Protein AF-A0A2E2DZI9-F1 (afdb_monomer_lite)

Structure (mmCIF, N/CA/C/O backbone):
data_AF-A0A2E2DZI9-F1
#
_entry.id   AF-A0A2E2DZI9-F1
#
loop_
_atom_site.group_PDB
_atom_site.id
_atom_site.type_symbol
_atom_site.label_atom_id
_atom_site.label_alt_id
_atom_site.label_comp_id
_atom_site.label_asym_id
_atom_site.label_entity_id
_atom_site.label_seq_id
_atom_site.pdbx_PDB_ins_code
_atom_site.Cartn_x
_atom_site.Cartn_y
_atom_site.Cartn_z
_atom_site.occupancy
_atom_site.B_iso_or_equiv
_atom_site.auth_seq_id
_atom_site.auth_comp_id
_atom_site.auth_asym_id
_atom_site.auth_atom_id
_atom_site.pdbx_PDB_model_num
ATOM 1 N N . MET A 1 1 ? -8.028 -5.767 -22.469 1.00 50.47 1 MET A N 1
ATOM 2 C CA . MET A 1 1 ? -7.733 -4.898 -21.312 1.00 50.47 1 MET A CA 1
ATOM 3 C C . MET A 1 1 ? -6.240 -5.020 -21.098 1.00 50.47 1 MET A C 1
ATOM 5 O O . MET A 1 1 ? -5.798 -6.163 -21.078 1.00 50.47 1 MET A O 1
ATOM 9 N N . PRO A 1 2 ? 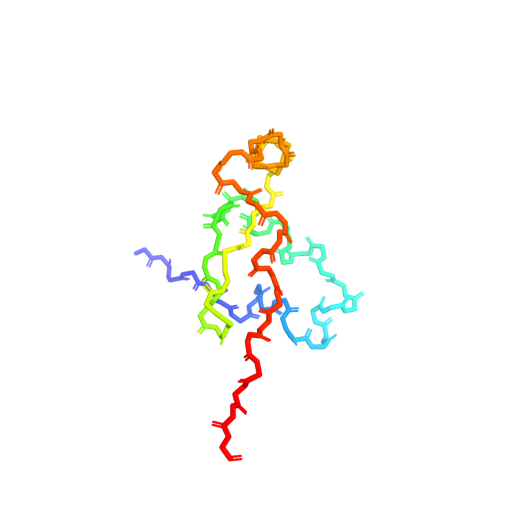-5.452 -3.935 -21.094 1.00 57.56 2 PRO A N 1
ATOM 10 C CA . PRO A 1 2 ? -4.037 -4.066 -20.769 1.00 57.56 2 PRO A CA 1
ATOM 11 C C . PRO A 1 2 ? -3.931 -4.648 -19.357 1.00 57.56 2 PRO A C 1
ATOM 13 O O . PRO A 1 2 ? -4.652 -4.214 -18.458 1.00 57.56 2 PRO A O 1
ATOM 16 N N . GLU A 1 3 ? -3.116 -5.685 -19.196 1.00 74.88 3 GLU A N 1
ATOM 17 C CA . GLU A 1 3 ? -2.847 -6.264 -17.885 1.00 74.88 3 GLU A CA 1
ATOM 18 C C . GLU A 1 3 ? -2.142 -5.217 -17.017 1.00 74.88 3 GLU A C 1
ATOM 20 O O . GLU A 1 3 ? -1.304 -4.448 -17.498 1.00 74.88 3 GLU A O 1
ATOM 25 N N . PHE A 1 4 ? -2.524 -5.138 -15.745 1.00 84.62 4 PHE A N 1
ATOM 26 C CA . PHE A 1 4 ? -1.880 -4.239 -14.801 1.00 84.62 4 PHE A CA 1
ATOM 27 C C . PHE A 1 4 ? -0.460 -4.748 -14.531 1.00 84.62 4 PHE A C 1
ATOM 29 O O . PHE A 1 4 ? -0.279 -5.878 -14.082 1.00 84.62 4 PHE A O 1
ATOM 36 N N . ASN A 1 5 ? 0.552 -3.934 -14.835 1.00 90.88 5 ASN A N 1
ATOM 37 C CA . ASN A 1 5 ? 1.940 -4.334 -14.633 1.00 90.88 5 ASN A CA 1
ATOM 38 C C . ASN A 1 5 ? 2.321 -4.222 -13.149 1.00 90.88 5 ASN A C 1
ATOM 40 O O . ASN A 1 5 ? 2.573 -3.127 -12.645 1.00 90.88 5 ASN A O 1
ATOM 44 N N . HIS A 1 6 ? 2.367 -5.368 -12.470 1.00 92.62 6 HIS A N 1
ATOM 45 C CA . HIS A 1 6 ? 2.730 -5.477 -11.057 1.00 92.62 6 HIS A CA 1
ATOM 46 C C . HIS A 1 6 ? 4.192 -5.102 -10.777 1.00 92.62 6 HIS A C 1
ATOM 48 O O . HIS A 1 6 ? 4.494 -4.662 -9.671 1.00 92.62 6 HIS A O 1
ATOM 54 N N . GLU A 1 7 ? 5.090 -5.250 -11.756 1.00 93.75 7 GLU A N 1
ATOM 55 C CA . GLU A 1 7 ? 6.522 -4.983 -11.573 1.00 93.75 7 GLU A CA 1
ATOM 56 C C . GLU A 1 7 ? 6.802 -3.488 -11.372 1.00 93.75 7 GLU A C 1
ATOM 58 O O . GLU A 1 7 ? 7.651 -3.119 -10.573 1.00 93.75 7 GLU A O 1
ATOM 63 N N . GLU A 1 8 ? 6.033 -2.610 -12.022 1.00 94.88 8 GLU A N 1
ATOM 64 C CA . GLU A 1 8 ? 6.182 -1.149 -11.904 1.00 94.88 8 GLU A CA 1
ATOM 65 C C . GLU A 1 8 ? 5.694 -0.587 -10.561 1.00 94.88 8 GLU A C 1
ATOM 67 O O . GLU A 1 8 ? 5.919 0.584 -10.253 1.00 94.88 8 GLU A O 1
ATOM 72 N N . VAL A 1 9 ? 4.983 -1.398 -9.776 1.00 96.00 9 VAL A N 1
ATOM 73 C CA . VAL A 1 9 ? 4.421 -1.006 -8.477 1.00 96.00 9 VAL A CA 1
ATOM 74 C C . VAL A 1 9 ? 4.873 -1.919 -7.344 1.00 96.00 9 VAL A C 1
ATOM 76 O O . VAL A 1 9 ? 4.279 -1.909 -6.264 1.00 96.00 9 VAL A O 1
ATOM 79 N N . ASP A 1 10 ? 5.917 -2.709 -7.573 1.00 95.69 10 ASP A N 1
ATOM 80 C CA . ASP A 1 10 ? 6.480 -3.572 -6.552 1.00 95.69 10 ASP A CA 1
ATOM 81 C C . ASP A 1 10 ? 7.196 -2.744 -5.480 1.00 95.69 10 ASP A C 1
ATOM 83 O O . ASP A 1 10 ? 8.370 -2.400 -5.585 1.00 95.69 10 ASP A O 1
ATOM 87 N N . LEU A 1 11 ? 6.482 -2.443 -4.397 1.00 94.50 11 LEU A N 1
ATOM 88 C CA . LEU A 1 11 ? 7.025 -1.673 -3.279 1.00 94.50 11 LEU A CA 1
ATOM 89 C C . LEU A 1 11 ? 8.078 -2.449 -2.464 1.00 94.50 11 LEU A C 1
ATOM 91 O O . LEU A 1 11 ? 8.669 -1.882 -1.543 1.00 94.50 11 LEU A O 1
ATOM 95 N N . THR A 1 12 ? 8.327 -3.727 -2.773 1.00 94.88 12 THR A N 1
ATOM 96 C CA . THR A 1 12 ? 9.424 -4.514 -2.185 1.00 94.88 12 THR A CA 1
ATOM 97 C C . THR A 1 12 ? 10.729 -4.408 -2.979 1.00 94.88 12 THR A C 1
ATOM 99 O O . THR A 1 12 ?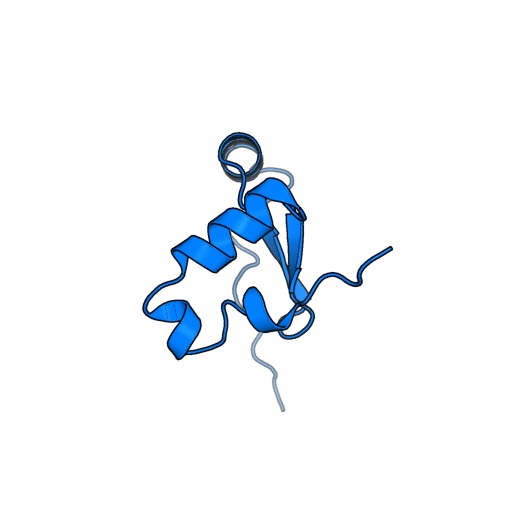 11.781 -4.765 -2.445 1.00 94.88 12 THR A O 1
ATOM 102 N N . ASP A 1 13 ? 10.683 -3.877 -4.205 1.00 96.25 13 ASP A N 1
ATOM 103 C CA . ASP A 1 13 ? 11.856 -3.634 -5.042 1.00 96.25 13 ASP A CA 1
ATOM 104 C C . ASP A 1 13 ? 12.693 -2.455 -4.512 1.00 96.25 13 ASP A C 1
ATOM 106 O O . ASP A 1 13 ? 12.174 -1.393 -4.156 1.00 96.25 13 ASP A O 1
ATOM 110 N N . VAL A 1 14 ? 14.012 -2.647 -4.445 1.00 96.69 14 VAL A N 1
ATOM 111 C CA . VAL A 1 14 ? 14.942 -1.678 -3.844 1.00 96.69 14 VAL A CA 1
ATOM 112 C C . VAL A 1 14 ? 15.039 -0.393 -4.666 1.00 96.69 14 VAL A C 1
ATOM 114 O O . VAL A 1 14 ? 15.114 0.687 -4.077 1.00 96.69 14 VAL A O 1
ATOM 117 N N . GLU A 1 15 ? 15.009 -0.486 -5.996 1.00 96.25 15 GLU A N 1
ATOM 118 C CA . GLU A 1 15 ? 15.097 0.672 -6.889 1.00 96.25 15 GLU A CA 1
ATOM 119 C C . GLU A 1 15 ? 13.812 1.502 -6.804 1.00 96.25 15 GLU A C 1
ATOM 121 O O . GLU A 1 15 ? 13.864 2.729 -6.678 1.00 96.25 15 GLU A O 1
ATOM 126 N N . ILE A 1 16 ? 12.653 0.835 -6.761 1.00 96.12 16 ILE A N 1
ATOM 127 C CA . ILE A 1 16 ? 11.357 1.502 -6.569 1.00 96.12 16 ILE A CA 1
ATOM 128 C C . ILE A 1 16 ? 11.298 2.185 -5.199 1.00 96.12 16 ILE A C 1
ATOM 130 O O . ILE A 1 16 ? 10.830 3.319 -5.098 1.00 96.12 16 ILE A O 1
ATOM 134 N N . GLN A 1 17 ? 11.822 1.561 -4.141 1.00 95.94 17 GLN A N 1
ATOM 135 C CA . GLN A 1 17 ? 11.870 2.178 -2.812 1.00 95.94 17 GLN A CA 1
ATOM 136 C C . GLN A 1 17 ? 12.697 3.472 -2.767 1.00 95.94 17 GLN A C 1
ATOM 138 O O . GLN A 1 17 ? 12.382 4.349 -1.958 1.00 95.94 17 GLN A O 1
ATOM 143 N N . GLN A 1 18 ? 13.717 3.631 -3.623 1.00 97.56 18 GLN A N 1
ATOM 144 C CA . GLN A 1 18 ? 14.487 4.881 -3.693 1.00 97.56 18 GLN A CA 1
ATOM 145 C C . GLN A 1 18 ? 13.668 6.042 -4.275 1.00 97.56 18 GLN A C 1
ATOM 147 O O . GLN A 1 18 ? 13.850 7.189 -3.863 1.00 97.56 18 GLN A O 1
ATOM 152 N N . CYS A 1 19 ? 12.755 5.766 -5.213 1.00 97.06 19 CYS A N 1
ATOM 153 C CA . CYS A 1 19 ? 11.894 6.776 -5.830 1.00 97.06 19 CYS A CA 1
ATOM 154 C C . CYS A 1 19 ? 10.460 6.248 -6.056 1.00 97.06 19 CYS A C 1
ATOM 156 O O . CYS A 1 19 ? 10.048 6.004 -7.190 1.00 97.06 19 CYS A O 1
ATOM 158 N N . PRO A 1 20 ? 9.644 6.104 -4.995 1.00 96.44 20 PRO A N 1
ATOM 159 C CA . PRO A 1 20 ? 8.391 5.343 -5.068 1.00 96.44 20 PRO A CA 1
ATOM 160 C C . PRO A 1 20 ? 7.200 6.146 -5.613 1.00 96.44 20 PRO A C 1
ATOM 162 O O . PRO A 1 20 ? 6.077 5.646 -5.686 1.00 96.44 20 PRO A O 1
ATOM 165 N N . TYR A 1 21 ? 7.395 7.421 -5.955 1.00 97.12 21 TYR A N 1
ATOM 166 C CA . TYR A 1 21 ? 6.295 8.329 -6.282 1.00 97.12 21 TYR A CA 1
ATOM 167 C C . TYR A 1 21 ? 5.547 7.940 -7.559 1.00 97.12 21 TYR A C 1
ATOM 169 O O . TYR A 1 21 ? 4.326 8.120 -7.605 1.00 97.12 21 TYR A O 1
ATOM 177 N N . ASP A 1 22 ? 6.245 7.372 -8.543 1.00 96.94 22 ASP A N 1
ATOM 178 C CA . ASP A 1 22 ? 5.633 6.879 -9.779 1.00 96.94 22 ASP A CA 1
ATOM 179 C C . ASP A 1 22 ? 4.748 5.659 -9.505 1.00 96.94 22 ASP A C 1
ATOM 181 O O . ASP A 1 22 ? 3.576 5.649 -9.893 1.00 96.94 22 ASP A O 1
ATOM 185 N N . ALA A 1 23 ? 5.248 4.699 -8.720 1.00 96.69 23 ALA A N 1
ATOM 186 C CA . ALA A 1 23 ? 4.469 3.552 -8.258 1.00 96.69 23 ALA A CA 1
ATOM 187 C C . ALA A 1 23 ? 3.223 4.001 -7.474 1.00 96.69 23 ALA A C 1
ATOM 189 O O . ALA A 1 23 ? 2.105 3.570 -7.757 1.00 96.69 23 ALA A O 1
ATOM 190 N N . TYR A 1 24 ? 3.375 4.941 -6.535 1.00 96.81 24 TYR A N 1
ATOM 191 C CA . TYR A 1 24 ? 2.243 5.483 -5.780 1.00 96.81 24 TYR A CA 1
ATOM 192 C C . TYR A 1 24 ? 1.219 6.193 -6.660 1.00 96.81 24 TYR A C 1
ATOM 194 O O . TYR A 1 24 ? 0.021 6.123 -6.386 1.00 96.81 24 TYR A O 1
ATOM 202 N N . LYS A 1 25 ? 1.674 6.931 -7.677 1.00 96.75 25 LYS A N 1
ATOM 203 C CA . LYS A 1 25 ? 0.786 7.620 -8.612 1.00 96.75 25 LYS A CA 1
ATOM 204 C C . LYS A 1 25 ? -0.058 6.601 -9.373 1.00 96.75 25 LYS A C 1
ATOM 206 O O . LYS A 1 25 ? -1.281 6.698 -9.319 1.00 96.75 25 LYS A O 1
ATOM 211 N N . LYS A 1 26 ? 0.588 5.589 -9.953 1.00 96.06 26 LYS A N 1
ATOM 212 C CA . LYS A 1 26 ? -0.081 4.509 -10.678 1.00 96.06 26 LYS A CA 1
ATOM 213 C C . LYS A 1 26 ? -1.091 3.765 -9.806 1.00 96.06 26 LYS A C 1
ATOM 215 O O . LYS A 1 26 ? -2.243 3.608 -10.195 1.00 96.06 26 LYS A O 1
ATOM 220 N N . LEU A 1 27 ? -0.704 3.394 -8.584 1.00 96.75 27 LEU A N 1
ATOM 221 C CA . LEU A 1 27 ? -1.614 2.751 -7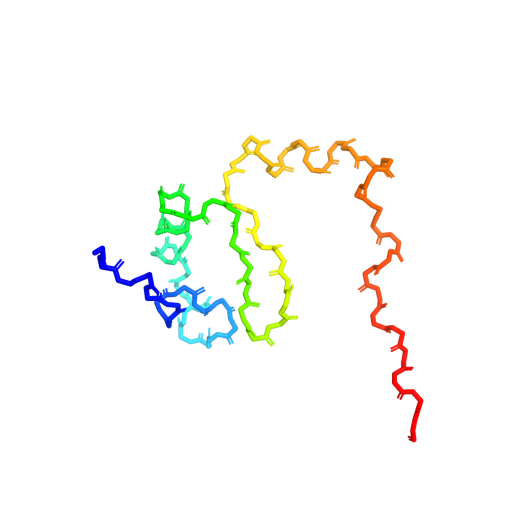.634 1.00 96.75 27 LEU A CA 1
ATOM 222 C C . LEU A 1 27 ? -2.829 3.636 -7.313 1.00 96.75 27 LEU A C 1
ATOM 224 O O . LEU A 1 27 ? -3.953 3.154 -7.343 1.00 96.75 27 LEU A O 1
ATOM 228 N N . ARG A 1 28 ? -2.660 4.940 -7.065 1.00 96.56 28 ARG A N 1
ATOM 229 C CA . ARG A 1 28 ? -3.803 5.826 -6.759 1.00 96.56 28 ARG A CA 1
ATOM 230 C C . ARG A 1 28 ? -4.804 5.957 -7.908 1.00 96.56 28 ARG A C 1
ATOM 232 O O . ARG A 1 28 ? -6.008 6.086 -7.645 1.00 96.56 28 ARG A O 1
ATOM 239 N N . GLU A 1 29 ? -4.302 5.993 -9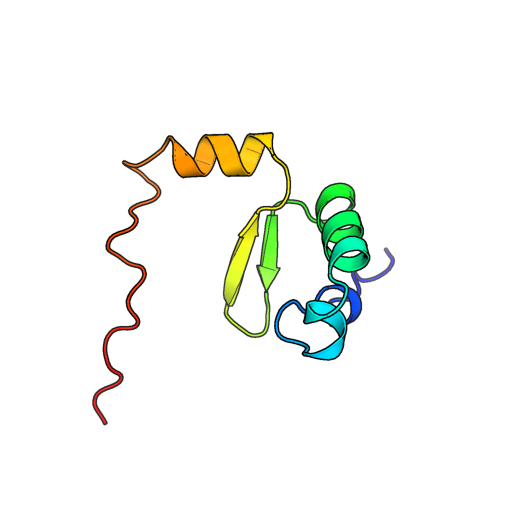.140 1.00 95.25 29 GLU A N 1
ATOM 240 C CA . GLU A 1 29 ? -5.100 6.170 -10.356 1.00 95.25 29 GLU A CA 1
ATOM 241 C C . GLU A 1 29 ? -5.801 4.865 -10.751 1.00 95.25 29 GLU A C 1
ATOM 243 O O . GLU A 1 29 ? -7.026 4.856 -10.885 1.00 95.25 29 GLU A O 1
ATOM 248 N N . ASP A 1 30 ? -5.051 3.764 -10.826 1.00 94.81 30 ASP A N 1
ATOM 249 C CA . ASP A 1 30 ? -5.509 2.522 -11.455 1.00 94.81 30 ASP A CA 1
ATOM 250 C C . ASP A 1 30 ? -5.934 1.432 -10.452 1.00 94.81 30 ASP A C 1
ATOM 252 O O . ASP A 1 30 ? -6.830 0.642 -10.748 1.00 94.81 30 ASP A O 1
ATOM 256 N N . ALA A 1 31 ? -5.317 1.371 -9.265 1.00 95.38 31 ALA A N 1
ATOM 257 C CA . ALA A 1 31 ? -5.510 0.291 -8.285 1.00 95.38 31 ALA A CA 1
ATOM 258 C C . ALA A 1 31 ? -5.396 0.793 -6.825 1.00 95.38 31 ALA A C 1
ATOM 260 O O . ALA A 1 31 ? -4.450 0.449 -6.111 1.00 95.38 31 ALA A O 1
ATOM 261 N N . PRO A 1 32 ? -6.336 1.637 -6.350 1.00 96.00 32 PRO A N 1
ATOM 262 C CA . PRO A 1 32 ? -6.189 2.370 -5.086 1.00 96.00 32 PRO A CA 1
ATOM 263 C C . PRO A 1 32 ? -6.163 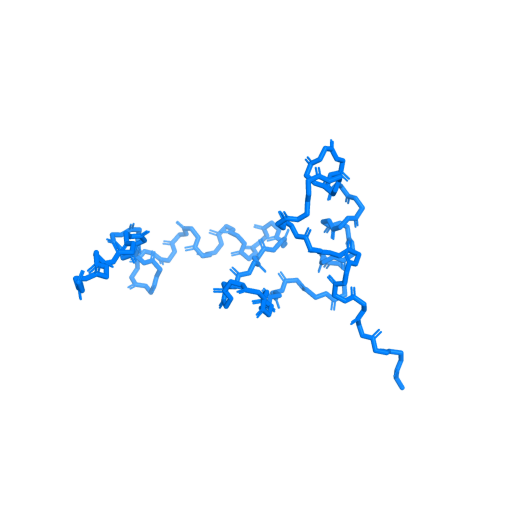1.481 -3.836 1.00 96.00 32 PRO A C 1
ATOM 265 O O . PRO A 1 32 ? -5.611 1.889 -2.809 1.00 96.00 32 PRO A O 1
ATOM 268 N N . VAL A 1 33 ? -6.722 0.274 -3.953 1.00 96.81 33 VAL A N 1
ATOM 269 C CA . VAL A 1 33 ? -6.566 -0.844 -3.022 1.00 96.81 33 VAL A CA 1
ATOM 270 C C . VAL A 1 33 ? -5.935 -1.988 -3.808 1.00 96.81 33 VAL A C 1
ATOM 272 O O . VAL A 1 33 ? -6.599 -2.642 -4.611 1.00 96.81 33 VAL A O 1
ATOM 275 N N . TYR A 1 34 ? -4.641 -2.195 -3.602 1.00 95.69 34 TYR A N 1
ATOM 276 C CA . TYR A 1 34 ? -3.831 -3.150 -4.348 1.00 95.69 34 TYR A CA 1
ATOM 277 C C . TYR A 1 34 ? -3.419 -4.308 -3.446 1.00 95.69 34 TYR A C 1
ATOM 279 O O . TYR A 1 34 ? -2.866 -4.077 -2.375 1.00 95.69 34 TYR A O 1
ATOM 287 N N . GLN A 1 35 ? -3.681 -5.546 -3.863 1.00 95.31 35 GLN A N 1
ATOM 288 C CA . GLN A 1 35 ? -3.142 -6.716 -3.179 1.00 95.31 35 GLN A CA 1
ATOM 289 C C . GLN A 1 35 ? -1.782 -7.052 -3.785 1.00 95.31 35 GLN A C 1
ATOM 291 O O . GLN A 1 35 ? -1.707 -7.464 -4.942 1.00 95.31 35 GLN A O 1
ATOM 296 N N . ASP A 1 36 ? -0.717 -6.871 -3.010 1.00 93.31 36 ASP A N 1
ATOM 297 C CA . ASP A 1 36 ? 0.626 -7.241 -3.438 1.00 93.31 36 ASP A CA 1
ATOM 298 C C . ASP A 1 36 ? 0.728 -8.771 -3.567 1.00 93.31 36 ASP A C 1
ATOM 300 O O . ASP A 1 36 ? 0.579 -9.474 -2.561 1.00 93.31 36 ASP A O 1
ATOM 304 N N . PRO A 1 37 ? 0.994 -9.316 -4.769 1.00 91.88 37 PRO A N 1
ATOM 305 C CA . PRO A 1 37 ? 1.096 -10.756 -4.967 1.00 91.88 37 PRO A CA 1
ATOM 306 C C . PRO A 1 37 ? 2.299 -11.376 -4.245 1.00 91.88 37 PRO A C 1
ATOM 308 O O . PRO A 1 37 ? 2.288 -12.582 -4.006 1.00 91.88 37 PRO A O 1
ATOM 311 N N . LYS A 1 38 ? 3.331 -10.592 -3.890 1.00 91.81 38 LYS A N 1
ATOM 312 C CA . LYS A 1 38 ? 4.530 -11.107 -3.211 1.00 91.81 38 LYS A CA 1
ATOM 313 C C . LYS A 1 38 ? 4.308 -11.310 -1.718 1.00 91.81 38 LYS A C 1
ATOM 315 O O . LYS A 1 38 ? 4.661 -12.358 -1.183 1.00 91.81 38 LYS A O 1
ATOM 320 N N . THR A 1 39 ? 3.740 -10.315 -1.040 1.00 91.69 39 THR A N 1
ATOM 321 C CA . THR A 1 39 ? 3.529 -10.359 0.418 1.00 91.69 39 THR A CA 1
ATOM 322 C C . THR A 1 39 ? 2.121 -10.790 0.822 1.00 91.69 39 THR A C 1
ATOM 324 O O . THR A 1 39 ? 1.899 -11.168 1.970 1.00 91.69 39 THR A O 1
ATOM 327 N N . GLY A 1 40 ? 1.155 -10.723 -0.097 1.00 92.38 40 GLY A N 1
ATOM 328 C CA . GLY A 1 40 ? -0.267 -10.917 0.182 1.00 92.38 40 GLY A CA 1
ATOM 329 C C . GLY A 1 40 ? -0.928 -9.729 0.890 1.00 92.38 40 GLY A C 1
ATOM 330 O O . GLY A 1 40 ? -2.126 -9.793 1.178 1.00 92.38 40 GLY A O 1
ATOM 331 N N . PHE A 1 41 ? -0.186 -8.652 1.176 1.00 93.25 41 PHE A N 1
ATOM 332 C CA . PHE A 1 41 ? -0.718 -7.472 1.850 1.00 93.25 41 PHE A CA 1
ATOM 333 C C . PHE A 1 41 ? -1.597 -6.625 0.937 1.00 93.25 41 PHE A C 1
ATOM 335 O O . PHE A 1 41 ? -1.348 -6.482 -0.257 1.00 93.25 41 PHE A O 1
ATOM 342 N N . PHE A 1 42 ? -2.601 -5.994 1.544 1.00 95.31 42 PHE A N 1
ATOM 343 C CA . PHE A 1 42 ? -3.371 -4.938 0.902 1.00 95.31 42 PHE A CA 1
ATOM 344 C C . PHE A 1 42 ? -2.705 -3.583 1.150 1.00 95.31 42 PHE A C 1
ATOM 346 O O . PHE A 1 42 ? -2.540 -3.154 2.292 1.00 95.31 42 PHE A O 1
ATOM 353 N N . ILE A 1 43 ? -2.348 -2.903 0.066 1.00 95.88 43 ILE A N 1
ATOM 354 C CA . ILE A 1 43 ? -1.768 -1.565 0.040 1.00 95.88 43 ILE A CA 1
ATOM 355 C C . ILE A 1 43 ? -2.873 -0.579 -0.339 1.00 95.88 43 ILE A C 1
ATOM 357 O O . ILE A 1 43 ? -3.474 -0.674 -1.409 1.00 95.88 43 ILE A O 1
ATOM 361 N N . VAL A 1 44 ? -3.128 0.387 0.543 1.00 97.25 44 VAL A N 1
ATOM 362 C CA . VAL A 1 44 ? -4.144 1.432 0.360 1.00 97.25 44 VAL A CA 1
ATOM 363 C C . VAL A 1 44 ? -3.443 2.760 0.097 1.00 97.25 44 VAL A C 1
ATOM 365 O O . VAL A 1 44 ? -2.606 3.179 0.896 1.00 97.25 44 VAL A O 1
ATOM 368 N N . THR A 1 45 ? -3.759 3.425 -1.018 1.00 96.75 45 THR A N 1
ATOM 369 C CA . THR A 1 45 ? -2.962 4.578 -1.490 1.00 96.75 45 THR A CA 1
ATOM 370 C C . THR A 1 45 ? -3.711 5.906 -1.578 1.00 96.75 45 THR A C 1
ATOM 372 O O . THR A 1 45 ? -3.072 6.965 -1.577 1.00 96.75 45 THR A O 1
ATOM 375 N N . ARG A 1 46 ? -5.049 5.904 -1.629 1.00 97.25 46 ARG A N 1
ATOM 376 C CA . ARG A 1 46 ? -5.841 7.143 -1.598 1.00 97.25 46 ARG A CA 1
ATOM 377 C C . ARG A 1 46 ? -5.957 7.671 -0.177 1.00 97.25 46 ARG A C 1
ATOM 379 O O . ARG A 1 46 ? -6.192 6.925 0.768 1.00 97.25 46 ARG A O 1
ATOM 386 N N . TYR A 1 47 ? -5.818 8.987 -0.038 1.00 96.69 47 TYR A N 1
ATOM 387 C CA . TYR A 1 47 ? -5.814 9.647 1.266 1.00 96.69 47 TYR A CA 1
ATOM 388 C C . TYR A 1 47 ? -7.095 9.378 2.069 1.00 96.69 47 TYR A C 1
ATOM 390 O O . TYR A 1 47 ? -7.029 9.102 3.266 1.00 96.69 47 TYR A O 1
ATOM 398 N N . GLU A 1 48 ? -8.251 9.447 1.410 1.00 97.25 48 GLU A N 1
ATOM 399 C CA . GLU A 1 48 ? -9.552 9.195 2.033 1.00 97.25 48 GLU A CA 1
ATOM 400 C C . GLU A 1 48 ? -9.658 7.769 2.588 1.00 97.25 48 GLU A C 1
ATOM 402 O O . GLU A 1 48 ? -10.024 7.592 3.750 1.00 97.25 48 GLU A O 1
ATOM 407 N N . ASP A 1 49 ? -9.226 6.773 1.814 1.00 96.81 49 ASP A N 1
ATOM 408 C CA . ASP A 1 49 ? -9.266 5.364 2.203 1.00 96.81 49 ASP A CA 1
ATOM 409 C C . ASP A 1 49 ? -8.317 5.087 3.368 1.00 96.81 49 ASP A C 1
ATOM 411 O O . ASP A 1 49 ? -8.716 4.494 4.371 1.00 96.81 49 ASP A O 1
ATOM 415 N N . VAL A 1 50 ? -7.087 5.609 3.302 1.00 96.44 50 VAL A N 1
ATOM 416 C CA . VAL A 1 50 ? -6.128 5.527 4.413 1.00 96.44 50 VAL A CA 1
ATOM 417 C C . VAL A 1 50 ? -6.723 6.153 5.673 1.00 96.44 50 VAL A C 1
ATOM 419 O O . VAL A 1 50 ? -6.653 5.574 6.758 1.00 96.44 50 VAL A O 1
ATOM 422 N N . ARG A 1 51 ? -7.348 7.332 5.560 1.00 97.38 51 ARG A N 1
ATOM 423 C CA . ARG A 1 51 ? -7.951 8.006 6.713 1.00 97.38 51 ARG A CA 1
ATOM 424 C C . ARG A 1 51 ? -9.089 7.185 7.313 1.00 97.38 51 ARG A C 1
ATOM 426 O O . ARG A 1 51 ? -9.181 7.166 8.542 1.00 97.38 51 ARG A O 1
ATOM 433 N N . ASN A 1 52 ? -9.915 6.549 6.487 1.00 96.38 52 ASN A N 1
ATOM 434 C CA . ASN A 1 52 ? -11.027 5.706 6.921 1.00 96.38 52 ASN A CA 1
ATOM 435 C C . ASN A 1 52 ? -10.520 4.454 7.646 1.00 96.38 52 ASN A C 1
ATOM 437 O O . ASN A 1 52 ? -10.897 4.238 8.796 1.00 96.38 52 ASN A O 1
ATOM 441 N N . VAL A 1 53 ? -9.582 3.718 7.042 1.00 95.31 53 VAL A N 1
ATOM 442 C CA . VAL A 1 53 ? -8.952 2.527 7.641 1.00 95.31 53 VAL A CA 1
ATOM 443 C C . VAL A 1 53 ? -8.315 2.859 8.991 1.00 95.31 53 VAL A C 1
ATOM 445 O O . VAL A 1 53 ? -8.531 2.162 9.974 1.00 95.31 53 VAL A O 1
ATOM 448 N N . LEU A 1 54 ? -7.589 3.978 9.082 1.00 93.62 54 LEU A N 1
ATOM 449 C CA . LEU A 1 54 ? -6.950 4.401 10.332 1.00 93.62 54 LEU A CA 1
ATOM 450 C C . LEU A 1 54 ? -7.936 4.855 11.424 1.00 93.62 54 LEU A C 1
ATOM 452 O O . LEU A 1 54 ? -7.524 5.011 12.571 1.00 93.62 54 LEU A O 1
ATOM 456 N N . LYS A 1 55 ? -9.191 5.185 11.089 1.00 95.12 55 LYS A N 1
ATOM 457 C CA . LYS A 1 55 ? -10.225 5.551 12.080 1.00 95.12 55 LYS 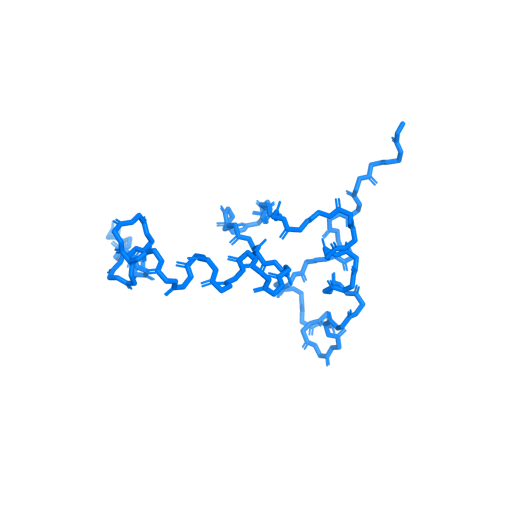A CA 1
ATOM 458 C C . LYS A 1 55 ? -11.026 4.345 12.551 1.00 95.12 55 LYS A C 1
ATOM 460 O O . LYS A 1 55 ? -11.497 4.357 13.683 1.00 95.12 55 LYS A O 1
ATOM 465 N N . ASP A 1 56 ? -11.193 3.349 11.693 1.00 94.94 56 ASP A N 1
ATOM 466 C CA . ASP A 1 56 ? -11.969 2.149 11.974 1.00 94.94 56 ASP A CA 1
ATOM 467 C C . ASP A 1 56 ? -11.120 1.112 12.722 1.00 94.94 56 ASP A C 1
ATOM 469 O O . ASP A 1 56 ? -10.649 0.115 12.179 1.00 94.94 56 ASP A O 1
ATOM 473 N N . THR A 1 57 ? -10.900 1.376 14.008 1.00 91.88 57 THR A N 1
ATOM 474 C CA . THR A 1 57 ? -10.119 0.498 14.890 1.00 91.88 57 THR A CA 1
ATOM 475 C C . THR A 1 57 ? -10.860 -0.780 15.284 1.00 91.88 57 THR A C 1
ATOM 477 O O . THR A 1 57 ? -10.244 -1.699 15.829 1.00 91.88 57 THR A O 1
ATOM 480 N N . GLU A 1 58 ? -12.167 -0.858 15.020 1.00 92.50 58 GLU A N 1
ATOM 481 C CA . GLU A 1 58 ? -12.970 -2.053 15.267 1.00 92.50 58 GLU A CA 1
ATOM 482 C C . GLU A 1 58 ? -12.657 -3.129 14.224 1.00 92.50 58 GLU A C 1
ATOM 484 O O . GLU A 1 58 ? -12.378 -4.275 14.599 1.00 92.50 58 GLU A O 1
ATOM 489 N N . ASN A 1 59 ? -12.616 -2.744 12.943 1.00 92.25 59 ASN A N 1
ATOM 490 C CA . ASN A 1 59 ? -12.307 -3.653 11.840 1.00 92.25 59 ASN A CA 1
ATOM 491 C C . ASN A 1 59 ? -10.800 -3.737 11.537 1.00 92.25 59 ASN A C 1
ATOM 493 O O . ASN A 1 59 ? -10.312 -4.811 11.185 1.00 92.25 59 ASN A O 1
ATOM 497 N N . PHE A 1 60 ? -10.031 -2.658 11.735 1.00 91.38 60 PHE A N 1
ATOM 498 C CA . PHE A 1 60 ? -8.590 -2.607 11.450 1.00 91.38 60 PHE A CA 1
ATOM 499 C C . PHE A 1 60 ? -7.765 -2.427 12.728 1.00 91.38 60 PHE A C 1
ATOM 501 O O . PHE A 1 60 ? -7.365 -1.330 13.123 1.00 91.38 60 PHE A O 1
ATOM 508 N N . LYS A 1 61 ? -7.480 -3.549 13.391 1.00 89.50 61 LYS A N 1
ATOM 509 C CA . LYS A 1 61 ? -6.737 -3.577 14.658 1.00 89.50 61 LYS A CA 1
ATOM 510 C C . LYS A 1 61 ? -5.227 -3.567 14.431 1.00 89.50 61 LYS A C 1
ATOM 512 O O . LYS A 1 61 ? -4.680 -4.475 13.812 1.00 89.50 61 LYS A O 1
ATOM 517 N N . SER A 1 62 ? -4.518 -2.628 15.056 1.00 85.38 62 SER A N 1
ATOM 518 C CA . SER A 1 62 ? -3.046 -2.559 14.997 1.00 85.38 62 SER A CA 1
ATOM 519 C C . SER A 1 62 ? -2.324 -3.687 15.753 1.00 85.38 62 SER A C 1
ATOM 521 O O . SER A 1 62 ? -1.118 -3.853 15.602 1.00 85.38 62 SER A O 1
ATOM 523 N N . SER A 1 63 ? -3.031 -4.466 16.577 1.00 82.75 63 SER A N 1
ATOM 524 C CA . SER A 1 63 ? -2.442 -5.530 17.405 1.00 82.75 63 SER A CA 1
ATOM 525 C C . SER A 1 63 ? -2.096 -6.810 16.636 1.00 82.75 63 SER A C 1
ATOM 527 O O . SER A 1 63 ? -1.307 -7.607 17.132 1.00 82.75 63 SER A O 1
ATOM 529 N N . TYR A 1 64 ? -2.668 -7.016 15.445 1.00 65.56 64 TYR A N 1
ATOM 530 C CA . TYR A 1 64 ? -2.521 -8.252 14.661 1.00 65.56 64 TYR A CA 1
ATOM 531 C C . TYR A 1 64 ? -1.378 -8.210 13.624 1.00 65.56 64 TYR A C 1
ATOM 533 O O . TYR A 1 64 ? -1.260 -9.104 12.797 1.00 65.56 64 TYR A O 1
ATOM 541 N N . GLY A 1 65 ? -0.504 -7.197 13.673 1.00 56.31 65 GLY A N 1
ATOM 542 C CA . GLY A 1 65 ? 0.584 -7.001 12.701 1.00 56.31 65 GLY A CA 1
ATOM 543 C C . GLY A 1 65 ? 1.910 -7.705 13.017 1.00 56.31 65 GLY A C 1
ATOM 544 O O . GLY A 1 65 ? 2.893 -7.481 12.314 1.00 56.31 65 GLY A O 1
ATOM 545 N N . ARG A 1 66 ? 1.991 -8.513 14.083 1.00 51.12 66 ARG A N 1
ATOM 546 C CA . ARG A 1 66 ? 3.200 -9.297 14.362 1.00 51.12 66 ARG A CA 1
ATOM 547 C C . ARG A 1 66 ? 3.061 -10.630 13.627 1.00 51.12 66 ARG A C 1
ATOM 549 O O . ARG A 1 66 ? 2.102 -11.335 13.933 1.00 51.12 66 ARG A O 1
ATOM 556 N N . PRO A 1 67 ? 3.971 -11.006 12.709 1.00 51.06 67 PRO A N 1
ATOM 557 C CA . PRO A 1 67 ? 4.005 -12.386 12.257 1.00 51.06 67 PRO A CA 1
ATOM 558 C C . PRO A 1 67 ? 4.196 -13.247 13.505 1.00 51.06 67 PRO A C 1
ATOM 560 O O . PRO A 1 67 ? 5.160 -13.062 14.260 1.00 51.06 67 PRO A O 1
ATOM 563 N N . GLU A 1 68 ? 3.224 -14.118 13.770 1.00 48.44 68 GLU A N 1
ATOM 564 C CA . GLU A 1 68 ? 3.400 -15.207 14.717 1.00 48.44 68 GLU A CA 1
ATOM 565 C C . GLU A 1 68 ? 4.679 -15.927 14.289 1.00 48.44 68 GLU A C 1
ATOM 567 O O . GLU A 1 68 ? 4.901 -16.161 13.097 1.00 48.44 68 GLU A O 1
ATOM 572 N N . LYS A 1 69 ? 5.602 -16.122 15.233 1.00 44.34 69 LYS A N 1
ATOM 573 C CA . LYS A 1 69 ? 6.864 -16.807 14.961 1.00 44.34 69 LYS A CA 1
ATOM 574 C C . LYS A 1 69 ? 6.510 -18.107 14.238 1.00 44.34 69 LYS A C 1
ATOM 576 O O . LYS A 1 69 ? 5.778 -18.914 14.794 1.00 44.34 69 LYS A O 1
ATOM 581 N N . ALA A 1 70 ? 7.000 -18.287 13.013 1.00 48.81 70 ALA A N 1
ATOM 582 C CA . ALA A 1 70 ? 7.010 -19.599 12.392 1.00 48.81 70 ALA A CA 1
ATOM 583 C C . ALA A 1 70 ? 7.915 -20.475 13.266 1.00 48.81 70 ALA A C 1
ATOM 585 O O . ALA A 1 70 ? 9.139 -20.371 13.199 1.00 48.81 70 ALA A O 1
ATOM 586 N N . GLU A 1 71 ? 7.306 -21.220 14.184 1.00 37.84 71 GLU A N 1
ATOM 587 C CA . GLU A 1 71 ? 7.970 -22.274 14.934 1.00 37.84 71 GLU A CA 1
ATOM 588 C C . GLU A 1 71 ? 8.168 -23.457 13.983 1.00 37.84 71 GLU A C 1
ATOM 590 O O . GLU A 1 71 ? 7.209 -24.005 13.437 1.00 37.84 71 GLU A O 1
ATOM 595 N N . GLY A 1 72 ? 9.435 -23.796 13.757 1.00 37.94 72 GLY A N 1
ATOM 596 C CA . GLY A 1 72 ? 9.911 -24.953 13.010 1.00 37.94 72 GLY A CA 1
ATOM 597 C C . GLY A 1 72 ? 11.345 -25.247 13.409 1.00 37.94 72 GLY A C 1
ATOM 598 O O . GLY A 1 72 ? 12.139 -24.279 13.439 1.00 37.94 72 GLY A O 1
#

Foldseek 3Di:
DPDDDLVLQPCVDPVCVVPVVSNLVCCVVPPQFDQNPVPRDTDHRDPVVVVVLVVPCVVNPPPPPDPDPPDD

Secondary structure (DSSP, 8-state):
-PPP-SGGG-TTSHHHHHSTHHHHHHHHHH-SEEE-TTT-PEEE-SHHHHHHHHH-TTTS-GGG-SPPP---

Radius of gyration: 14.35 Å; chains: 1; bounding box: 28×35×39 Å

Sequence (72 aa):
MPEFNHEEVDLTDVEIQQCPYDAYKKLREDAPVYQDPKTGFFIVTRYEDVRNVLKDTENFKSSYGRPEKAEG

pLDDT: mean 87.5, std 16.63, range [37.84, 97.56]